Protein AF-A0A5K0Z4J8-F1 (afdb_monomer_lite)

Sequence (97 aa):
PEVDRLASMAGKYKVYLVMGVIERAGYTLYCTVLFFDAQGQYLGKHRKLMPTALERVIWGFGDGSSIPVFGTPVGKIGALICWENRMPLLRTAMYAK

InterPro domains:
  IPR000132 Nitrilase/cyanide hydratase, conserved site [PS00921] (78-91)
  IPR003010 Carbon-nitrogen hydrolase [PF00795] (1-97)
  IPR003010 Carbon-nitrogen hydrolase [PS50263] (1-97)
  IPR036526 Carbon-nitrogen hydrolase superfamily [G3DSA:3.60.110.10] (1-97)
  IPR036526 Carbon-nitrogen hydrolase superfamily [SSF56317] (1-96)
  IPR044149 Nitrilase/Cyanide hydratase [PTHR46044] (1-97)

Structure (mmCIF, N/CA/C/O backbone):
data_AF-A0A5K0Z4J8-F1
#
_entry.id   AF-A0A5K0Z4J8-F1
#
loop_
_atom_site.group_PDB
_atom_site.id
_atom_site.type_symbol
_atom_site.label_atom_id
_atom_site.label_alt_id
_atom_site.label_comp_id
_atom_site.label_asym_id
_atom_site.label_entity_id
_atom_site.label_seq_id
_atom_site.pdbx_PDB_ins_code
_atom_site.Cartn_x
_atom_site.Cartn_y
_atom_site.Cartn_z
_atom_site.occupancy
_atom_site.B_iso_or_equiv
_atom_site.auth_seq_id
_atom_site.auth_comp_id
_atom_site.auth_asym_id
_atom_site.auth_atom_id
_atom_site.pdbx_PDB_model_num
ATOM 1 N N . PRO A 1 1 ? -10.101 -16.023 -0.324 1.00 89.31 1 PRO A N 1
ATOM 2 C CA . PRO A 1 1 ? -9.871 -16.930 0.824 1.00 89.31 1 PRO A CA 1
ATOM 3 C C . PRO A 1 1 ? -8.868 -16.370 1.839 1.00 89.31 1 PRO A C 1
ATOM 5 O O . PRO A 1 1 ? -9.180 -16.240 3.016 1.00 89.31 1 PRO A O 1
ATOM 8 N N . GLU A 1 2 ? -7.661 -16.016 1.393 1.00 97.12 2 GLU A N 1
ATOM 9 C CA . GLU A 1 2 ? -6.576 -15.529 2.252 1.00 97.12 2 GLU A CA 1
ATOM 10 C C . GLU A 1 2 ? -6.914 -14.156 2.843 1.00 97.12 2 GLU A C 1
ATOM 12 O O . GLU A 1 2 ? -6.749 -13.936 4.043 1.00 97.12 2 GLU A O 1
ATOM 17 N N . VAL A 1 3 ? -7.453 -13.262 2.006 1.00 97.75 3 VAL A N 1
ATOM 18 C CA . VAL A 1 3 ? -7.934 -11.928 2.402 1.00 97.75 3 VAL A CA 1
ATOM 19 C C . VAL A 1 3 ? -9.097 -12.046 3.389 1.00 97.75 3 VAL A C 1
ATOM 21 O O . VAL A 1 3 ? -9.069 -11.393 4.426 1.00 97.75 3 VAL A O 1
ATOM 24 N N . ASP A 1 4 ? -10.056 -12.940 3.135 1.00 97.81 4 ASP A N 1
ATOM 25 C CA . ASP A 1 4 ? -11.212 -13.168 4.017 1.00 97.81 4 ASP A CA 1
ATOM 26 C C . ASP A 1 4 ? -10.781 -13.670 5.404 1.00 97.81 4 ASP A C 1
ATOM 28 O O . ASP A 1 4 ? -11.354 -13.291 6.428 1.00 97.81 4 ASP A O 1
ATOM 32 N N . ARG A 1 5 ? -9.720 -14.488 5.458 1.00 98.19 5 ARG A N 1
ATOM 33 C CA . ARG A 1 5 ? -9.138 -14.975 6.715 1.00 98.19 5 ARG A CA 1
ATOM 34 C C . ARG A 1 5 ? -8.477 -13.849 7.509 1.00 98.19 5 ARG A C 1
ATOM 36 O O . ARG A 1 5 ? -8.650 -13.787 8.725 1.00 98.19 5 ARG A O 1
ATOM 43 N N . LEU A 1 6 ? -7.737 -12.963 6.838 1.00 98.31 6 LEU A N 1
ATOM 44 C CA . LEU A 1 6 ? -7.144 -11.774 7.464 1.00 98.31 6 LEU A CA 1
ATOM 45 C C . LEU A 1 6 ? -8.227 -10.811 7.970 1.00 98.31 6 LEU A C 1
ATOM 47 O O . LEU A 1 6 ? -8.144 -10.344 9.103 1.00 98.31 6 LEU A O 1
ATOM 51 N N . ALA A 1 7 ? -9.266 -10.584 7.168 1.00 98.31 7 ALA A N 1
ATOM 52 C CA . ALA A 1 7 ? -10.412 -9.750 7.507 1.00 98.31 7 ALA A CA 1
ATOM 53 C C . ALA A 1 7 ? -11.156 -10.294 8.743 1.00 98.31 7 ALA A C 1
ATOM 55 O O . ALA A 1 7 ? -11.353 -9.587 9.731 1.00 98.31 7 ALA A O 1
ATOM 56 N N . SER A 1 8 ? -11.450 -11.597 8.753 1.00 98.25 8 SER A N 1
ATOM 57 C CA . SER A 1 8 ? -12.069 -12.280 9.896 1.00 98.25 8 SER A CA 1
ATOM 58 C C . SER A 1 8 ? -11.214 -12.180 11.163 1.00 98.25 8 SER A C 1
ATOM 60 O O . SER A 1 8 ? -11.740 -11.987 12.259 1.00 98.25 8 SER A O 1
ATOM 62 N N . MET A 1 9 ? -9.888 -12.280 11.033 1.00 98.44 9 MET A N 1
ATOM 63 C CA . MET A 1 9 ? -8.959 -12.119 12.153 1.00 98.44 9 MET A CA 1
ATOM 64 C C . MET A 1 9 ? -8.991 -10.688 12.711 1.00 98.44 9 MET A C 1
ATOM 66 O O . MET A 1 9 ? -9.113 -10.522 13.924 1.00 98.44 9 MET A O 1
ATOM 70 N N . ALA A 1 10 ? -8.951 -9.669 11.848 1.00 98.25 10 ALA A N 1
ATOM 71 C CA . ALA A 1 10 ? -9.056 -8.266 12.253 1.00 98.25 10 ALA A CA 1
ATOM 72 C C . ALA A 1 10 ? -10.369 -7.990 13.014 1.00 98.25 10 ALA A C 1
ATOM 74 O O . ALA A 1 10 ? -10.349 -7.451 14.124 1.00 98.25 10 ALA A O 1
ATOM 75 N N . GLY A 1 11 ? -11.497 -8.481 12.485 1.00 98.25 11 GLY A N 1
ATOM 76 C CA . GLY A 1 11 ? -12.819 -8.339 13.100 1.00 98.25 11 GLY A CA 1
ATOM 77 C C . GLY A 1 11 ? -13.000 -9.112 14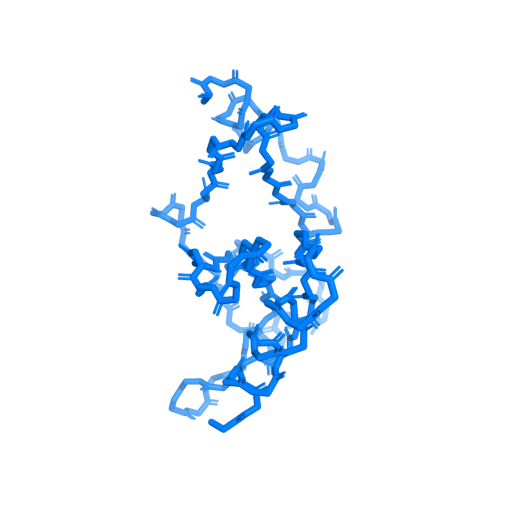.411 1.00 98.25 11 GLY A C 1
ATOM 78 O O . GLY A 1 11 ? -13.702 -8.639 15.312 1.00 98.25 11 GLY A O 1
ATOM 79 N N . LYS A 1 12 ? -12.354 -10.281 14.545 1.00 98.50 12 LYS A N 1
ATOM 80 C CA . LYS A 1 12 ? -12.365 -11.100 15.769 1.00 98.50 12 LYS A CA 1
ATOM 81 C C . LYS A 1 12 ? -11.637 -10.409 16.919 1.00 98.50 12 LYS A C 1
ATOM 83 O O . LYS A 1 12 ? -12.153 -10.393 18.032 1.00 98.50 12 LYS A O 1
ATOM 88 N N . TYR A 1 13 ? -10.457 -9.852 16.653 1.00 98.31 13 TYR A N 1
ATOM 89 C CA . TYR A 1 13 ? -9.620 -9.222 17.680 1.00 98.31 13 TYR A CA 1
ATOM 90 C C . TYR A 1 13 ? -9.861 -7.717 17.838 1.00 98.31 13 TYR A C 1
ATOM 92 O O . TYR A 1 13 ? -9.252 -7.104 18.708 1.00 98.31 13 TYR A O 1
ATOM 100 N N . LYS A 1 14 ? -10.764 -7.131 17.039 1.00 97.44 14 LYS A N 1
ATOM 101 C CA . LYS A 1 14 ? -11.092 -5.696 17.060 1.00 97.44 14 LYS A CA 1
ATOM 102 C C . LYS A 1 14 ? -9.867 -4.813 16.822 1.00 97.44 14 LYS A C 1
ATOM 104 O O . LYS A 1 14 ? -9.671 -3.808 17.499 1.00 97.44 14 LYS A O 1
ATOM 109 N N . VAL A 1 15 ? -9.056 -5.186 15.834 1.00 97.69 15 VAL A N 1
ATOM 110 C CA . VAL A 1 15 ? -7.827 -4.469 15.471 1.00 97.69 15 VAL A CA 1
ATOM 111 C C . VAL A 1 15 ? -7.900 -3.937 14.046 1.00 97.69 15 VAL A C 1
ATOM 113 O O . VAL A 1 15 ? -8.394 -4.618 13.153 1.00 97.69 15 VAL A O 1
ATOM 116 N N . TYR A 1 16 ? -7.351 -2.743 13.823 1.00 97.94 16 TYR A N 1
ATOM 117 C CA . TYR A 1 16 ? -6.996 -2.299 12.475 1.00 97.94 16 TYR A CA 1
ATOM 118 C C . TYR A 1 16 ? -5.763 -3.075 12.018 1.00 97.94 16 TYR A C 1
ATOM 120 O O . TYR A 1 16 ? -4.760 -3.120 12.734 1.00 97.94 16 TYR A O 1
ATOM 128 N N . LEU A 1 17 ? -5.829 -3.691 10.839 1.00 98.06 17 LEU A N 1
ATOM 129 C CA . LEU A 1 17 ? -4.756 -4.534 10.319 1.00 98.06 17 LEU A CA 1
ATOM 130 C C . LEU A 1 17 ? -4.215 -3.957 9.013 1.00 98.06 17 LEU A C 1
ATOM 132 O O . LEU A 1 17 ? -4.955 -3.777 8.047 1.00 98.06 17 LEU A O 1
ATOM 136 N N . VAL A 1 18 ? -2.904 -3.721 8.977 1.00 97.75 18 VAL A N 1
ATOM 137 C CA . VAL A 1 18 ? -2.158 -3.361 7.766 1.00 97.75 18 VAL A CA 1
ATOM 138 C C . VAL A 1 18 ? -1.201 -4.504 7.455 1.00 97.75 18 VAL A C 1
ATOM 140 O O . VAL A 1 18 ? -0.397 -4.879 8.306 1.00 97.75 18 VAL A O 1
ATOM 143 N N . MET A 1 19 ? -1.305 -5.093 6.264 1.00 98.31 19 MET A N 1
ATOM 144 C CA . MET A 1 19 ? -0.586 -6.326 5.926 1.00 98.31 19 MET A CA 1
ATOM 145 C C . MET A 1 19 ? 0.095 -6.230 4.565 1.00 98.31 19 MET A C 1
ATOM 147 O O . MET A 1 19 ? -0.567 -6.011 3.552 1.00 98.31 19 MET A O 1
ATOM 151 N N . GLY A 1 20 ? 1.412 -6.438 4.536 1.00 98.00 20 GLY A N 1
ATOM 152 C CA . GLY A 1 20 ? 2.172 -6.591 3.296 1.00 98.00 20 GLY A CA 1
ATOM 153 C C . GLY A 1 20 ? 1.968 -7.979 2.689 1.00 98.00 20 GLY A C 1
ATOM 154 O O . GLY A 1 20 ? 2.051 -8.985 3.391 1.00 98.00 20 GLY A O 1
ATOM 155 N N . VAL A 1 21 ? 1.710 -8.036 1.385 1.00 98.12 21 VAL A N 1
ATOM 156 C CA . VAL A 1 21 ? 1.495 -9.269 0.620 1.00 98.12 21 VAL A CA 1
ATOM 157 C C . VAL A 1 21 ? 2.138 -9.170 -0.763 1.00 98.12 21 VAL A C 1
ATOM 159 O O . VAL A 1 21 ? 2.367 -8.081 -1.294 1.00 98.12 21 VAL A O 1
ATOM 162 N N . ILE A 1 22 ? 2.381 -10.324 -1.381 1.00 98.06 22 ILE A N 1
ATOM 163 C CA . ILE A 1 22 ? 2.621 -10.409 -2.821 1.00 98.06 22 ILE A CA 1
ATOM 164 C C . ILE A 1 22 ? 1.326 -10.896 -3.458 1.00 98.06 22 ILE A C 1
ATOM 166 O O . ILE A 1 22 ? 0.909 -12.028 -3.221 1.00 98.06 22 ILE A O 1
ATOM 170 N N . GLU A 1 23 ? 0.674 -10.041 -4.241 1.00 96.19 23 GLU A N 1
ATOM 171 C CA . GLU A 1 23 ? -0.540 -10.427 -4.958 1.00 96.19 23 GLU A CA 1
ATOM 172 C C . GLU A 1 23 ? -0.230 -10.786 -6.408 1.00 96.19 23 GLU A C 1
ATOM 174 O O . GLU A 1 23 ? 0.656 -10.205 -7.036 1.00 96.19 23 GLU A O 1
ATOM 179 N N . ARG A 1 24 ? -0.995 -11.729 -6.955 1.00 97.56 24 ARG A N 1
ATOM 180 C CA . ARG A 1 24 ? -0.929 -12.115 -8.363 1.00 97.56 24 ARG A CA 1
ATOM 181 C C . ARG A 1 24 ? -2.190 -11.643 -9.076 1.00 97.56 24 ARG A C 1
ATOM 183 O O . ARG A 1 24 ? -3.288 -11.977 -8.642 1.00 97.56 24 ARG A O 1
ATOM 190 N N . ALA A 1 25 ? -2.037 -10.926 -10.185 1.00 96.44 25 ALA A N 1
ATOM 191 C CA . ALA A 1 25 ? -3.130 -10.620 -11.107 1.00 96.44 25 ALA A CA 1
ATOM 192 C C . ALA A 1 25 ? -2.723 -11.047 -12.522 1.00 96.44 25 ALA A C 1
ATOM 194 O O . ALA A 1 25 ? -1.724 -10.568 -13.059 1.00 96.44 25 ALA A O 1
ATOM 195 N N . GLY A 1 26 ? -3.460 -12.000 -13.099 1.00 97.06 26 GLY A N 1
ATOM 196 C CA . GLY A 1 26 ? -3.010 -12.708 -14.299 1.00 97.06 26 GLY A CA 1
ATOM 197 C C . GLY A 1 26 ? -1.654 -13.381 -14.058 1.00 97.06 26 GLY A C 1
ATOM 198 O O . GLY A 1 26 ? -1.498 -14.146 -13.105 1.00 97.06 26 GLY A O 1
ATOM 199 N N . TYR A 1 27 ? -0.670 -13.048 -14.893 1.00 97.69 27 TYR A N 1
ATOM 200 C CA . TYR A 1 27 ? 0.705 -13.554 -14.803 1.00 97.69 27 TYR A CA 1
ATOM 201 C C . TYR A 1 27 ? 1.684 -12.562 -14.1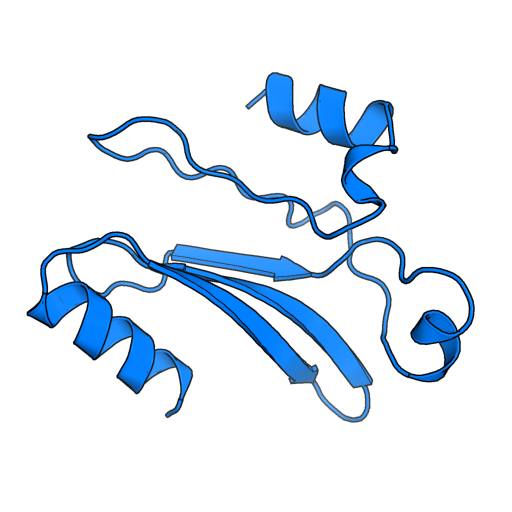53 1.00 97.69 27 TYR A C 1
ATOM 203 O O . TYR A 1 27 ? 2.889 -12.794 -14.163 1.00 97.69 27 TYR A O 1
ATOM 211 N N . THR A 1 28 ? 1.188 -11.464 -13.579 1.00 97.81 28 THR A N 1
ATOM 212 C CA . THR A 1 28 ? 2.018 -10.425 -12.957 1.00 97.81 28 THR A CA 1
ATOM 213 C C . THR A 1 28 ? 1.912 -10.486 -11.436 1.00 97.81 28 THR A C 1
ATOM 215 O O . THR A 1 28 ? 0.818 -10.631 -10.883 1.00 97.81 28 THR A O 1
ATOM 218 N N . LEU A 1 29 ? 3.054 -10.358 -10.755 1.00 98.50 29 LEU A N 1
ATOM 219 C CA . LEU A 1 29 ? 3.136 -10.229 -9.300 1.00 98.50 29 LEU A CA 1
ATOM 220 C C . LEU A 1 29 ? 3.268 -8.757 -8.906 1.00 98.50 29 LEU A C 1
ATOM 222 O O . LEU A 1 29 ? 3.955 -7.996 -9.581 1.00 98.50 29 LEU A O 1
ATOM 226 N N . TYR A 1 30 ? 2.657 -8.362 -7.794 1.00 97.88 30 TYR A N 1
ATOM 227 C CA . TYR A 1 30 ? 2.726 -6.999 -7.271 1.00 97.88 30 TYR A CA 1
ATOM 228 C C . TYR A 1 30 ? 3.067 -7.007 -5.784 1.00 97.88 30 TYR A C 1
ATOM 230 O O . TYR A 1 30 ? 2.419 -7.691 -4.989 1.00 97.88 30 TYR A O 1
ATOM 238 N N . CYS A 1 31 ? 4.038 -6.181 -5.397 1.00 97.81 31 CYS A N 1
ATOM 239 C CA . CYS A 1 31 ? 4.293 -5.863 -3.996 1.00 97.81 31 CYS A CA 1
ATOM 240 C C . CYS A 1 31 ? 3.187 -4.927 -3.495 1.00 97.81 31 CYS A C 1
ATOM 242 O O . CYS A 1 31 ? 3.035 -3.819 -4.011 1.00 97.81 31 CYS A O 1
ATOM 244 N N . THR A 1 32 ? 2.379 -5.400 -2.548 1.00 97.12 32 THR A N 1
ATOM 245 C CA . THR A 1 32 ? 1.114 -4.757 -2.179 1.00 97.12 32 THR A CA 1
ATOM 246 C C . THR A 1 32 ? 0.959 -4.695 -0.668 1.00 97.12 32 THR A C 1
ATOM 248 O O . THR A 1 32 ? 1.384 -5.596 0.048 1.00 97.12 32 THR A O 1
ATOM 251 N N . VAL A 1 33 ? 0.309 -3.649 -0.173 1.00 97.56 33 VAL A N 1
ATOM 252 C CA . VAL A 1 33 ? -0.162 -3.562 1.212 1.00 97.56 33 VAL A CA 1
ATOM 253 C C . VAL A 1 33 ? -1.688 -3.506 1.238 1.00 97.56 33 VAL A C 1
ATOM 255 O O . VAL A 1 33 ? -2.300 -2.814 0.426 1.00 97.56 33 VAL A O 1
ATOM 258 N N . LEU A 1 34 ? -2.295 -4.273 2.142 1.00 97.56 34 LEU A N 1
ATOM 259 C CA . LEU A 1 34 ? -3.738 -4.371 2.367 1.00 97.56 34 LEU A CA 1
ATOM 260 C C . LEU A 1 34 ? -4.124 -3.675 3.675 1.00 97.56 34 LEU A C 1
ATOM 262 O O . LEU A 1 34 ? -3.342 -3.686 4.628 1.00 97.56 34 LEU A O 1
ATOM 266 N N . PHE A 1 35 ? -5.345 -3.148 3.733 1.00 97.69 35 PHE A N 1
ATOM 267 C CA . PHE A 1 35 ? -5.904 -2.478 4.907 1.00 97.69 35 PHE A CA 1
ATOM 268 C C . PHE A 1 35 ? -7.236 -3.106 5.309 1.00 97.69 35 PHE A C 1
ATOM 270 O O . PHE A 1 35 ? -8.099 -3.339 4.459 1.00 97.69 35 PHE A O 1
ATOM 277 N N . PHE A 1 36 ? -7.413 -3.325 6.610 1.00 98.12 36 PHE A N 1
ATOM 278 C CA . PHE A 1 36 ? -8.646 -3.838 7.197 1.00 98.12 36 PHE A CA 1
ATOM 279 C C . PHE A 1 36 ? -9.032 -3.034 8.441 1.00 98.12 36 PHE A C 1
ATOM 281 O O . PHE A 1 36 ? -8.154 -2.605 9.197 1.00 98.12 36 PHE A O 1
ATOM 288 N N . ASP A 1 37 ? -10.334 -2.851 8.663 1.00 97.56 37 ASP A N 1
ATOM 289 C CA . ASP A 1 37 ? -10.851 -2.215 9.877 1.00 97.56 37 ASP A CA 1
ATOM 290 C C . ASP A 1 37 ? -11.050 -3.202 11.042 1.00 97.56 37 ASP A C 1
ATOM 292 O O . ASP A 1 37 ? -10.950 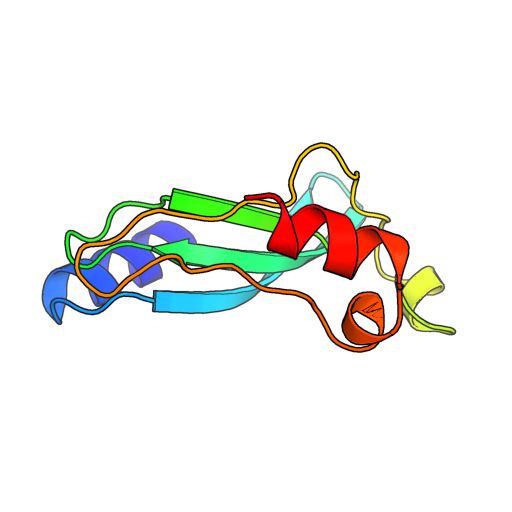-4.425 10.899 1.00 97.56 37 ASP A O 1
ATOM 296 N N . ALA A 1 38 ? -11.368 -2.653 12.217 1.00 97.38 38 ALA A N 1
ATOM 297 C CA . ALA A 1 38 ? -11.637 -3.423 13.431 1.00 97.38 38 ALA A CA 1
ATOM 298 C C . ALA A 1 38 ? -12.962 -4.214 13.388 1.00 97.38 38 ALA A C 1
ATOM 300 O O . ALA A 1 38 ? -13.244 -5.014 14.285 1.00 97.38 38 ALA A O 1
ATOM 301 N N . GLN A 1 39 ? -13.793 -4.000 12.368 1.00 97.44 39 GLN A N 1
ATOM 302 C CA . GLN A 1 39 ? -15.016 -4.746 12.089 1.00 97.44 39 GLN A CA 1
ATOM 303 C C . GLN A 1 39 ? -14.745 -5.923 11.141 1.00 97.44 39 GLN A C 1
ATOM 305 O O . GLN A 1 39 ? -15.633 -6.748 10.927 1.00 97.44 39 GLN A O 1
ATOM 310 N N . GLY A 1 40 ? -13.515 -6.050 10.637 1.00 97.12 40 GLY A N 1
ATOM 311 C CA . GLY A 1 40 ? -13.117 -7.088 9.701 1.00 97.12 40 GLY A CA 1
ATOM 312 C C . GLY A 1 40 ? -13.538 -6.794 8.266 1.00 97.12 40 GLY A C 1
ATOM 313 O O . GLY A 1 40 ? -13.713 -7.728 7.492 1.00 97.12 40 GLY A O 1
ATOM 314 N N . GLN A 1 41 ? -13.727 -5.527 7.899 1.00 97.12 41 GLN A N 1
ATOM 315 C CA . GLN A 1 41 ? -13.947 -5.115 6.517 1.00 97.12 41 GLN A CA 1
ATOM 316 C C . GLN A 1 41 ? -12.620 -4.846 5.820 1.00 97.12 41 GLN A C 1
ATOM 318 O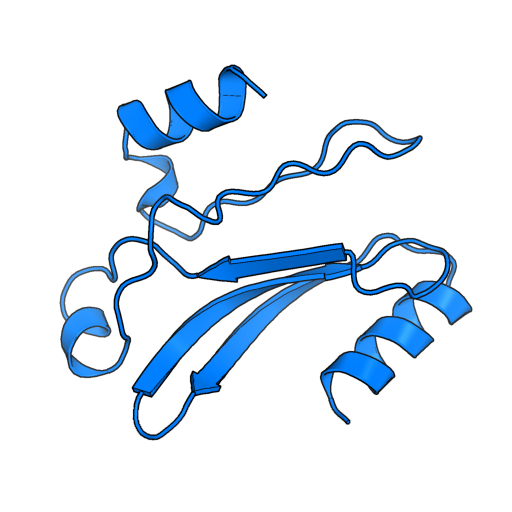 O . GLN A 1 41 ? -11.681 -4.300 6.400 1.00 97.12 41 GLN A O 1
ATOM 323 N N . TYR A 1 42 ? -12.558 -5.208 4.543 1.00 97.19 42 TYR A N 1
ATOM 324 C CA . TYR A 1 42 ? -11.453 -4.847 3.668 1.00 97.19 42 TYR A CA 1
ATOM 325 C C . TYR A 1 42 ? -11.630 -3.409 3.173 1.00 97.19 42 TYR A C 1
ATOM 327 O O . TYR A 1 42 ? -12.589 -3.105 2.468 1.00 97.19 42 TYR A O 1
ATOM 335 N N . LEU A 1 43 ? -10.696 -2.530 3.535 1.00 95.75 43 LEU A N 1
ATOM 336 C CA . LEU A 1 43 ? -10.755 -1.106 3.196 1.00 95.75 43 LEU A CA 1
ATOM 337 C C . LEU A 1 43 ? -10.147 -0.816 1.821 1.00 95.75 43 LEU A C 1
ATOM 339 O O . LEU A 1 43 ? -10.597 0.077 1.107 1.00 95.75 43 LEU A O 1
ATOM 343 N N . GLY A 1 44 ? -9.113 -1.567 1.443 1.00 94.88 44 GLY A N 1
ATOM 344 C CA . GLY A 1 44 ? -8.457 -1.414 0.153 1.00 94.88 44 GLY A CA 1
ATOM 345 C C . GLY A 1 44 ? -7.000 -1.851 0.163 1.00 94.88 44 GLY A C 1
ATOM 346 O O . GLY A 1 44 ? -6.521 -2.525 1.080 1.00 94.88 44 GLY A O 1
ATOM 347 N N . LYS A 1 45 ? -6.288 -1.474 -0.899 1.00 95.44 45 LYS A N 1
ATOM 348 C CA . LYS A 1 45 ? -4.878 -1.806 -1.099 1.00 95.44 45 LYS A CA 1
ATOM 349 C C . LYS A 1 45 ? -4.104 -0.702 -1.794 1.00 95.44 45 LYS A C 1
ATOM 351 O O . LYS A 1 45 ? -4.684 0.137 -2.476 1.00 95.44 45 LYS A O 1
ATOM 356 N N . HIS A 1 46 ? -2.789 -0.785 -1.663 1.00 95.75 46 HIS A N 1
ATOM 357 C CA . HIS A 1 46 ? -1.822 0.012 -2.402 1.00 95.75 46 HIS A CA 1
ATOM 358 C C . HIS A 1 46 ? -0.765 -0.911 -3.014 1.00 95.75 46 HIS A C 1
ATOM 360 O O . HIS A 1 46 ? -0.158 -1.712 -2.298 1.00 95.75 46 HIS A O 1
ATOM 366 N N . ARG A 1 47 ? -0.559 -0.810 -4.331 1.00 96.88 47 ARG A N 1
ATOM 367 C CA . ARG A 1 47 ? 0.547 -1.469 -5.041 1.00 96.88 47 ARG A CA 1
ATOM 368 C C . ARG A 1 47 ? 1.744 -0.532 -5.078 1.00 96.88 47 ARG A C 1
ATOM 370 O O . ARG A 1 47 ? 1.577 0.624 -5.456 1.00 96.88 47 ARG A O 1
ATOM 377 N N . LYS A 1 48 ? 2.939 -1.057 -4.794 1.00 96.69 48 LYS A N 1
ATOM 378 C CA . LYS A 1 48 ? 4.200 -0.315 -4.911 1.00 96.69 48 LYS A CA 1
ATOM 379 C C . LYS A 1 48 ? 4.300 0.311 -6.304 1.00 96.69 48 LYS A C 1
ATOM 381 O O . LYS A 1 48 ? 4.328 -0.399 -7.307 1.00 96.69 48 LYS A O 1
ATOM 386 N N . LEU A 1 49 ? 4.380 1.633 -6.363 1.00 95.81 49 LEU A N 1
ATOM 387 C CA . LEU A 1 49 ? 4.408 2.439 -7.577 1.00 95.81 49 LEU A CA 1
ATOM 388 C C . LEU A 1 49 ? 5.588 2.055 -8.476 1.00 95.81 49 LEU A C 1
ATOM 390 O O . LEU A 1 49 ? 5.430 1.842 -9.673 1.00 95.81 49 LEU A O 1
ATOM 394 N N . MET A 1 50 ? 6.780 1.931 -7.887 1.00 96.25 50 MET A N 1
ATOM 395 C CA . MET A 1 50 ? 8.024 1.663 -8.610 1.00 96.25 50 MET A CA 1
ATOM 396 C C . MET A 1 50 ? 8.896 0.664 -7.834 1.00 96.25 50 MET A C 1
ATOM 398 O O . MET A 1 50 ? 9.530 1.039 -6.840 1.00 96.25 50 MET A O 1
ATOM 402 N N . PRO A 1 51 ? 8.978 -0.601 -8.285 1.00 97.50 51 PRO A N 1
ATOM 403 C CA . PRO A 1 51 ? 9.942 -1.563 -7.764 1.00 97.50 51 PRO A CA 1
ATOM 404 C 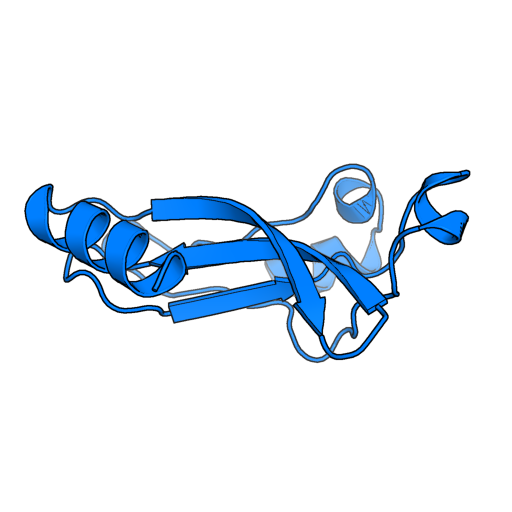C . PRO A 1 51 ? 11.389 -1.065 -7.914 1.00 97.50 51 PRO A C 1
ATOM 406 O O . PRO A 1 51 ? 11.752 -0.354 -8.861 1.00 97.50 51 PRO A O 1
ATOM 409 N N . THR A 1 52 ? 12.225 -1.411 -6.942 1.00 97.75 52 THR A N 1
ATOM 410 C CA . THR A 1 52 ? 13.597 -0.925 -6.801 1.00 97.75 52 THR A CA 1
ATOM 411 C C . THR A 1 52 ? 14.586 -1.925 -7.399 1.00 97.75 52 THR A C 1
ATOM 413 O O . THR A 1 52 ? 14.596 -3.095 -7.030 1.00 97.75 52 THR A O 1
ATOM 416 N N . ALA A 1 53 ? 15.457 -1.455 -8.298 1.00 97.62 53 ALA A N 1
ATOM 417 C CA . ALA A 1 53 ? 16.518 -2.258 -8.913 1.00 97.62 53 ALA A CA 1
ATOM 418 C C . ALA A 1 53 ? 16.005 -3.604 -9.476 1.00 97.62 53 ALA A C 1
ATOM 420 O O . ALA A 1 53 ? 15.129 -3.606 -10.342 1.00 97.62 53 ALA A O 1
ATOM 421 N N . LEU A 1 54 ? 16.537 -4.731 -8.993 1.00 97.69 54 LEU A N 1
ATOM 422 C CA . LEU A 1 54 ? 16.227 -6.080 -9.483 1.00 97.69 54 LEU A CA 1
ATOM 423 C C . LEU A 1 54 ? 14.781 -6.517 -9.226 1.00 97.69 54 LEU A C 1
ATOM 425 O O . LEU A 1 54 ? 14.284 -7.396 -9.925 1.00 97.69 54 LEU A O 1
ATOM 429 N N . GLU A 1 55 ? 14.067 -5.871 -8.302 1.00 98.38 55 GLU A N 1
ATOM 430 C CA . GLU A 1 55 ? 12.639 -6.133 -8.097 1.00 98.38 55 GLU A CA 1
ATOM 431 C C . GLU A 1 55 ? 11.821 -5.908 -9.384 1.00 98.38 55 GLU A C 1
ATOM 433 O O . GLU A 1 55 ? 10.797 -6.556 -9.584 1.00 98.38 55 GLU A O 1
ATOM 438 N N . ARG A 1 56 ? 12.289 -5.039 -10.297 1.00 97.62 56 ARG A N 1
ATOM 439 C CA . ARG A 1 56 ? 11.629 -4.753 -11.588 1.00 97.62 56 ARG A CA 1
ATOM 440 C C . ARG A 1 56 ? 11.569 -5.950 -12.535 1.00 97.62 56 ARG A C 1
ATOM 442 O O . ARG A 1 56 ? 10.812 -5.916 -13.495 1.00 97.62 56 ARG A O 1
ATOM 449 N N . VAL A 1 57 ? 12.370 -6.984 -12.286 1.00 97.81 57 VAL A N 1
ATOM 450 C CA . VAL A 1 57 ? 12.365 -8.214 -13.089 1.00 97.81 57 VAL A CA 1
ATOM 451 C C . VAL A 1 57 ? 11.193 -9.124 -12.700 1.00 97.81 57 VAL A C 1
ATOM 453 O O . VAL A 1 57 ? 10.769 -9.951 -13.500 1.00 97.81 57 VAL A O 1
ATOM 456 N N . ILE A 1 58 ? 10.653 -8.968 -11.485 1.00 97.81 58 ILE A N 1
ATOM 457 C CA . ILE A 1 58 ? 9.641 -9.875 -10.922 1.00 97.81 58 ILE A CA 1
ATOM 458 C C . ILE A 1 58 ? 8.316 -9.191 -10.581 1.00 97.81 58 ILE A C 1
ATOM 460 O O . ILE A 1 58 ? 7.275 -9.848 -10.603 1.00 97.81 58 ILE A O 1
ATOM 464 N N . TRP A 1 59 ? 8.329 -7.898 -10.249 1.00 98.31 59 TRP A N 1
ATOM 465 C CA . TRP A 1 59 ? 7.141 -7.166 -9.818 1.00 98.31 59 TRP A CA 1
ATOM 466 C C . TRP A 1 59 ? 6.690 -6.144 -10.853 1.00 98.31 59 TRP A C 1
ATOM 468 O O . TRP A 1 59 ? 7.494 -5.410 -11.425 1.00 98.31 59 TRP A O 1
ATOM 478 N N . GLY A 1 60 ? 5.375 -6.074 -11.046 1.00 97.50 60 GLY A N 1
ATOM 479 C CA . GLY A 1 60 ? 4.726 -5.041 -11.836 1.00 97.50 60 GLY A CA 1
ATOM 480 C C . GLY A 1 60 ? 4.706 -3.687 -11.127 1.00 97.50 60 GLY A C 1
ATOM 481 O O . GLY A 1 60 ? 4.833 -3.591 -9.904 1.00 97.50 60 GLY A O 1
ATOM 482 N N . PHE A 1 61 ? 4.510 -2.638 -11.921 1.00 96.94 61 PHE A N 1
ATOM 483 C CA . PHE A 1 61 ? 4.357 -1.266 -11.446 1.00 96.94 61 PHE A CA 1
ATOM 484 C C . PHE A 1 61 ? 2.936 -1.030 -10.926 1.00 96.94 61 PHE A C 1
ATOM 486 O O . PHE A 1 61 ? 1.958 -1.459 -11.545 1.00 96.94 61 PHE A O 1
ATOM 493 N N . GLY A 1 62 ? 2.826 -0.353 -9.786 1.00 93.69 62 GLY A N 1
ATOM 494 C CA . GLY A 1 62 ? 1.573 0.233 -9.327 1.00 93.69 62 GLY A CA 1
ATOM 495 C C . GLY A 1 62 ? 1.203 1.474 -10.139 1.00 93.69 62 GLY A C 1
ATOM 496 O O . GLY A 1 62 ? 1.996 1.983 -10.932 1.00 93.69 62 GLY A O 1
ATOM 497 N N . ASP A 1 63 ? -0.001 1.984 -9.911 1.00 86.06 63 ASP A N 1
ATOM 498 C CA . ASP A 1 63 ? -0.457 3.244 -10.478 1.00 86.06 63 ASP A CA 1
ATOM 499 C C . ASP A 1 63 ? -0.724 4.277 -9.374 1.00 86.06 63 ASP A C 1
ATOM 501 O O . ASP A 1 63 ? -1.062 3.960 -8.234 1.00 86.06 63 ASP A O 1
ATOM 505 N N . GLY A 1 64 ? -0.556 5.558 -9.703 1.00 78.31 64 GLY A N 1
ATOM 506 C CA . GLY A 1 64 ? -0.817 6.651 -8.760 1.00 78.31 64 GLY A CA 1
ATOM 507 C C . GLY A 1 64 ? -2.301 6.830 -8.417 1.00 78.31 64 GLY A C 1
ATOM 508 O O . GLY A 1 64 ? -2.628 7.640 -7.552 1.00 78.31 64 GLY A O 1
ATOM 509 N N . SER A 1 65 ? -3.199 6.088 -9.078 1.00 77.50 65 SER A N 1
ATOM 510 C CA . SER A 1 65 ? -4.645 6.148 -8.837 1.00 77.50 65 SER A CA 1
ATOM 511 C C . SER A 1 65 ? -5.022 5.594 -7.454 1.00 77.50 65 SER A C 1
ATOM 513 O O . SER A 1 65 ? -6.043 5.980 -6.885 1.00 77.50 65 SER A O 1
ATOM 515 N N . SER A 1 66 ? -4.162 4.747 -6.875 1.00 62.31 66 SER A N 1
ATOM 516 C CA . SER A 1 66 ? -4.440 3.961 -5.675 1.00 62.31 66 SER A CA 1
ATOM 517 C C . SER A 1 66 ? -3.412 4.195 -4.556 1.00 62.31 66 SER A C 1
ATOM 519 O O . SER A 1 66 ? -2.713 3.289 -4.101 1.00 62.31 66 SER A O 1
ATOM 521 N N . ILE A 1 67 ? -3.336 5.435 -4.062 1.00 81.00 67 ILE A N 1
ATOM 522 C CA . ILE A 1 67 ? -2.559 5.805 -2.861 1.00 81.00 67 ILE A CA 1
ATOM 523 C C . ILE A 1 67 ? -3.535 6.124 -1.709 1.00 81.00 67 ILE A C 1
ATOM 525 O O . ILE A 1 67 ? -3.781 7.297 -1.422 1.00 81.00 67 ILE A O 1
ATOM 529 N N . PRO A 1 68 ? -4.218 5.131 -1.117 1.00 86.50 68 PRO A N 1
ATOM 530 C CA . PRO A 1 68 ? -5.304 5.375 -0.181 1.00 86.50 68 PRO A CA 1
ATOM 531 C C . PRO A 1 68 ? -4.809 5.915 1.166 1.00 86.50 68 PRO A C 1
ATOM 533 O O . PRO A 1 68 ? -3.767 5.513 1.684 1.00 86.50 68 PRO A O 1
ATOM 536 N N . VAL A 1 69 ? -5.620 6.795 1.750 1.00 92.69 69 VAL A N 1
ATOM 537 C CA . VAL A 1 69 ? -5.552 7.182 3.160 1.00 92.69 69 VAL A CA 1
ATOM 538 C C . VAL A 1 69 ? -6.944 6.962 3.730 1.00 92.69 69 VAL A C 1
ATOM 540 O O . VAL A 1 69 ? -7.920 7.496 3.205 1.00 92.69 69 VAL A O 1
ATOM 543 N N . PHE A 1 70 ? -7.041 6.148 4.773 1.00 94.25 70 PHE A N 1
ATOM 544 C CA . PHE A 1 70 ? -8.307 5.775 5.388 1.00 94.25 70 PHE A CA 1
ATOM 545 C C . PHE A 1 70 ? -8.513 6.569 6.673 1.00 94.25 70 PHE A C 1
ATOM 547 O O . PHE A 1 70 ? -7.656 6.565 7.558 1.00 94.25 70 PHE A O 1
ATOM 554 N N . GLY A 1 71 ? -9.653 7.254 6.774 1.00 94.25 71 GLY A N 1
ATOM 555 C CA . GLY A 1 71 ? -10.092 7.869 8.021 1.00 94.25 71 GLY A CA 1
ATOM 556 C C . GLY A 1 71 ? -10.587 6.795 8.984 1.00 94.25 71 GLY A C 1
ATOM 557 O O . GLY A 1 71 ? -11.462 6.008 8.635 1.00 94.25 71 GLY A O 1
ATOM 558 N N . THR A 1 72 ? -10.031 6.763 10.190 1.00 94.69 72 THR A N 1
ATOM 559 C CA . THR A 1 72 ? -10.440 5.844 11.256 1.00 94.69 72 THR A CA 1
ATOM 560 C C . THR A 1 72 ? -10.618 6.619 12.568 1.00 94.69 72 THR A C 1
ATOM 562 O O . THR A 1 72 ? -10.079 7.722 12.697 1.00 94.69 72 THR A O 1
ATOM 565 N N . PRO A 1 73 ? -11.310 6.068 13.580 1.00 94.75 73 PRO A N 1
ATOM 566 C CA . PRO A 1 73 ? -11.422 6.692 14.898 1.00 94.75 73 PRO A CA 1
ATOM 567 C C . PRO A 1 73 ? -10.078 6.912 15.612 1.00 94.75 73 PRO A C 1
ATOM 569 O O . PRO A 1 73 ? -10.010 7.741 16.510 1.00 94.75 73 PRO A O 1
ATOM 572 N N . VAL A 1 74 ? -9.010 6.198 15.223 1.00 93.06 74 VAL A N 1
ATOM 573 C CA . VAL A 1 74 ? -7.654 6.386 15.779 1.00 93.06 74 VAL A CA 1
ATOM 574 C C . VAL A 1 74 ? -6.806 7.383 14.977 1.00 93.06 74 VAL A C 1
ATOM 576 O O . VAL A 1 74 ? -5.659 7.641 15.330 1.00 93.06 74 VAL A O 1
ATOM 579 N N . GLY A 1 75 ? -7.357 7.947 13.898 1.00 95.00 75 GLY A N 1
ATOM 580 C CA . GLY A 1 75 ? -6.678 8.879 13.001 1.00 95.00 75 GLY A CA 1
ATOM 581 C C . GLY A 1 75 ? -6.685 8.421 11.542 1.00 95.00 75 GLY A C 1
ATOM 582 O O . GLY A 1 75 ? -7.339 7.446 11.165 1.00 95.00 75 GLY A O 1
ATOM 583 N N . LYS A 1 76 ? -5.956 9.148 10.692 1.00 95.69 76 LYS A N 1
ATOM 584 C CA . LYS A 1 76 ? -5.776 8.792 9.280 1.00 95.69 76 LYS A CA 1
ATOM 585 C C . LYS A 1 76 ? -4.632 7.791 9.129 1.00 95.69 76 LYS A C 1
ATOM 587 O O . LYS A 1 76 ? -3.538 8.034 9.631 1.00 95.69 76 LYS A O 1
ATOM 592 N N . ILE A 1 77 ? -4.873 6.697 8.411 1.00 95.44 77 ILE A N 1
ATOM 593 C CA . ILE A 1 77 ? -3.886 5.637 8.181 1.00 95.44 77 ILE A CA 1
ATOM 594 C C . ILE A 1 77 ? -3.620 5.506 6.681 1.00 95.44 77 ILE A C 1
ATOM 596 O O . ILE A 1 77 ? -4.546 5.367 5.886 1.00 95.44 77 ILE A O 1
ATOM 600 N N . GLY A 1 78 ? -2.346 5.513 6.301 1.00 95.31 78 GLY A N 1
ATOM 601 C CA . GLY A 1 78 ? -1.871 5.222 4.949 1.00 95.31 78 GLY A CA 1
ATOM 602 C C . GLY A 1 78 ? -0.526 4.498 5.008 1.00 95.31 78 GLY A C 1
ATOM 603 O O . GLY A 1 78 ? 0.053 4.358 6.086 1.00 95.31 78 GLY A O 1
ATOM 604 N N . ALA A 1 79 ? -0.023 4.020 3.870 1.00 95.81 79 ALA A N 1
ATOM 605 C CA . ALA A 1 79 ? 1.250 3.303 3.818 1.00 95.81 79 ALA A CA 1
ATOM 606 C C . ALA A 1 79 ? 2.011 3.577 2.520 1.00 95.81 79 ALA A C 1
ATOM 608 O O . ALA A 1 79 ? 1.406 3.778 1.471 1.00 95.81 79 ALA A O 1
ATOM 609 N N . LEU A 1 80 ? 3.340 3.536 2.621 1.00 96.31 80 LEU A N 1
ATOM 610 C CA . LEU A 1 80 ? 4.293 3.568 1.514 1.00 96.31 80 LEU A CA 1
ATOM 611 C C . LEU A 1 80 ? 5.291 2.422 1.690 1.00 96.31 80 LEU A C 1
ATOM 613 O O . LEU A 1 80 ? 5.651 2.066 2.816 1.00 96.31 80 LEU A O 1
ATOM 617 N N . ILE A 1 81 ? 5.780 1.865 0.588 1.00 96.94 81 ILE A N 1
ATOM 618 C CA . ILE A 1 81 ? 6.599 0.657 0.574 1.00 96.94 81 ILE A CA 1
ATOM 619 C C . ILE A 1 81 ? 8.058 1.007 0.268 1.00 96.94 81 ILE A C 1
ATOM 621 O O . ILE A 1 81 ? 8.423 1.426 -0.834 1.00 96.94 81 ILE A O 1
ATOM 625 N N . CYS A 1 82 ? 8.943 0.739 1.234 1.00 97.31 82 CYS A N 1
ATOM 626 C CA . CYS A 1 82 ? 10.396 0.832 1.059 1.00 97.31 82 CYS A CA 1
ATOM 627 C C . CYS A 1 82 ? 10.820 2.213 0.496 1.00 97.31 82 CYS A C 1
ATOM 629 O O . CYS A 1 82 ? 10.557 3.243 1.121 1.00 97.31 82 CYS A O 1
ATOM 631 N N . TRP A 1 83 ? 11.455 2.248 -0.680 1.00 97.12 83 TRP A N 1
ATOM 632 C CA . TRP A 1 83 ? 11.986 3.451 -1.331 1.00 97.12 83 TRP A CA 1
ATOM 633 C C . TRP A 1 83 ? 10.940 4.467 -1.801 1.00 97.12 83 TRP A C 1
ATOM 635 O O . TRP A 1 83 ? 11.307 5.602 -2.107 1.00 97.12 83 TRP A O 1
ATOM 645 N N . GLU A 1 84 ? 9.650 4.133 -1.787 1.00 96.00 84 GLU A N 1
ATOM 646 C CA . GLU A 1 84 ? 8.577 5.116 -1.994 1.00 96.00 84 GLU A CA 1
ATOM 647 C C . GLU A 1 84 ? 8.631 6.258 -0.975 1.00 96.00 84 GLU A C 1
ATOM 649 O O . GLU A 1 84 ? 8.380 7.412 -1.313 1.00 96.00 84 GLU A O 1
ATOM 654 N N . ASN A 1 85 ? 9.096 5.971 0.244 1.00 96.81 85 ASN A N 1
ATOM 655 C CA . ASN A 1 85 ? 9.319 6.975 1.285 1.00 96.81 85 ASN A CA 1
ATOM 656 C C . ASN A 1 85 ? 10.374 8.028 0.905 1.00 96.81 85 ASN A C 1
ATOM 658 O O . ASN A 1 85 ? 10.473 9.066 1.554 1.00 96.81 85 ASN A O 1
ATOM 662 N N . ARG A 1 86 ? 11.174 7.800 -0.144 1.00 96.81 86 ARG A N 1
ATOM 663 C CA . ARG A 1 86 ? 12.146 8.785 -0.638 1.00 96.81 86 ARG A CA 1
ATOM 664 C C . ARG A 1 86 ? 11.600 9.651 -1.769 1.00 96.81 86 ARG A C 1
ATOM 666 O O . ARG A 1 86 ? 12.225 10.655 -2.094 1.00 96.81 86 ARG A O 1
ATOM 673 N N . MET A 1 87 ? 10.443 9.321 -2.342 1.00 96.06 87 MET A N 1
ATOM 674 C CA . MET A 1 87 ? 9.848 10.064 -3.454 1.00 96.06 87 MET A CA 1
ATOM 675 C C . MET A 1 87 ? 9.161 11.339 -2.930 1.00 96.06 87 MET A C 1
ATOM 677 O O . MET A 1 87 ? 8.165 11.233 -2.212 1.00 96.06 87 MET A O 1
ATOM 681 N N . PRO A 1 88 ? 9.654 12.555 -3.248 1.00 96.62 88 PRO A N 1
ATOM 682 C CA . PRO A 1 88 ? 9.107 13.786 -2.673 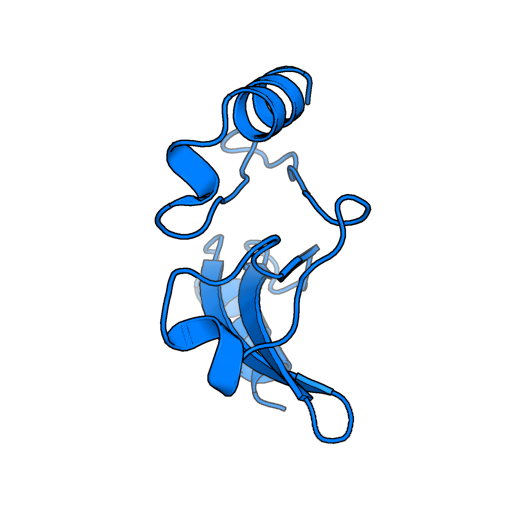1.00 96.62 88 PRO A CA 1
ATOM 683 C C . PRO A 1 88 ? 7.644 14.019 -3.051 1.00 96.62 88 PRO A C 1
ATOM 685 O O . PRO A 1 88 ? 6.826 14.265 -2.174 1.00 96.62 88 PRO A O 1
ATOM 688 N N . LEU A 1 89 ? 7.298 13.858 -4.333 1.00 94.62 89 LEU A N 1
ATOM 689 C CA . LEU A 1 89 ? 5.933 14.090 -4.819 1.00 94.62 89 LEU A CA 1
ATOM 690 C C . LEU A 1 89 ? 4.920 13.113 -4.214 1.00 94.62 89 LEU A C 1
ATOM 692 O O . LEU A 1 89 ? 3.809 13.515 -3.884 1.00 94.62 89 LEU A O 1
ATOM 696 N N . LEU A 1 90 ? 5.317 11.855 -4.008 1.00 94.31 90 LEU A N 1
ATOM 697 C CA . LEU A 1 90 ? 4.457 10.847 -3.391 1.00 94.31 90 LEU A CA 1
ATOM 698 C C . LEU A 1 90 ? 4.168 11.182 -1.923 1.00 94.31 90 LEU A C 1
ATOM 700 O O . LEU A 1 90 ? 3.025 11.101 -1.482 1.00 94.31 90 LEU A O 1
ATOM 704 N N . ARG A 1 91 ? 5.180 11.638 -1.177 1.00 94.94 91 ARG A N 1
ATOM 705 C CA . ARG A 1 91 ? 4.989 12.108 0.202 1.00 94.94 91 ARG A CA 1
ATOM 706 C C . ARG A 1 91 ? 4.120 13.357 0.270 1.00 94.94 91 ARG A C 1
ATOM 708 O O . ARG A 1 91 ? 3.205 13.399 1.081 1.00 94.94 91 ARG A O 1
ATOM 715 N N . THR A 1 92 ? 4.353 14.339 -0.600 1.00 95.00 92 THR A N 1
ATOM 716 C CA . THR A 1 92 ? 3.511 15.541 -0.663 1.00 95.00 92 THR A CA 1
ATOM 717 C C . THR A 1 92 ? 2.055 15.184 -0.966 1.00 95.00 92 THR A C 1
ATOM 719 O O . THR A 1 92 ? 1.156 15.714 -0.319 1.00 95.00 92 THR A O 1
ATOM 722 N N . ALA A 1 93 ? 1.812 14.235 -1.876 1.00 92.81 93 ALA A N 1
ATOM 723 C CA . ALA A 1 93 ? 0.468 13.737 -2.161 1.00 92.81 93 ALA A CA 1
ATOM 724 C C . ALA A 1 93 ? -0.181 13.042 -0.950 1.00 92.81 93 ALA A C 1
ATOM 726 O O . ALA A 1 93 ? -1.385 13.178 -0.755 1.00 92.81 93 ALA A O 1
ATOM 727 N N . MET A 1 94 ? 0.596 12.335 -0.120 1.00 93.12 94 MET A N 1
ATOM 728 C CA . MET A 1 94 ? 0.108 11.750 1.136 1.00 93.12 94 MET A CA 1
ATOM 729 C C . MET A 1 94 ? -0.242 12.815 2.179 1.00 93.12 94 MET A C 1
ATOM 731 O O . MET A 1 94 ? -1.268 12.697 2.839 1.00 93.12 94 MET A O 1
ATOM 735 N N . TYR A 1 95 ? 0.576 13.861 2.318 1.00 94.00 95 TYR A N 1
ATOM 736 C CA . TYR A 1 95 ? 0.322 14.950 3.271 1.00 94.00 95 TYR A CA 1
ATOM 737 C C . TYR A 1 95 ? -0.912 15.785 2.922 1.00 94.00 95 TYR A C 1
ATOM 739 O O . TYR A 1 95 ? -1.514 16.382 3.808 1.00 94.00 95 TYR A O 1
ATOM 747 N N . ALA A 1 96 ? -1.294 15.822 1.646 1.00 91.94 96 ALA A N 1
ATOM 748 C CA . ALA A 1 96 ? -2.482 16.531 1.188 1.00 91.94 96 ALA A CA 1
ATOM 749 C C . ALA A 1 96 ? -3.808 15.795 1.488 1.00 91.94 96 ALA A C 1
ATOM 751 O O . ALA A 1 96 ? -4.868 16.344 1.187 1.00 91.94 96 ALA A O 1
ATOM 752 N N . LYS A 1 97 ? -3.771 14.568 2.033 1.00 87.00 97 LYS A N 1
ATOM 753 C CA . LYS A 1 97 ? -4.953 13.724 2.281 1.00 87.00 97 LYS A CA 1
ATOM 754 C C . LYS A 1 97 ? -5.452 13.757 3.717 1.00 87.00 97 LYS A C 1
ATOM 756 O O . LYS A 1 97 ? -6.686 13.651 3.881 1.00 87.00 97 LYS A O 1
#

Foldseek 3Di:
DVLQVVLVVLLVVLHWDKDWDWDDDPNATFGKIWTYGSNSDTPDMFTAQDDDDPVVVHHDHTDPVDQDWDQDPVGIDTDHDDCCVVVPVSVVVVVVD

Organism: NCBI:txid210225

Secondary structure (DSSP, 8-state):
-HHHHHHHHHHHHT--EEEEEEEEETTEEEEEEEEE-TTS-EEEEEE-SS--GGGGGTBPPP-TT---EEEETTEEEE---GGGGG-HHHHHHHHT-

pLDDT: mean 95.4, std 5.13, range [62.31, 98.5]

Radius of gyration: 14.07 Å; chains: 1; bounding box: 32×34×32 Å